Protein AF-A0A218QVB3-F1 (afdb_monomer)

Secondary structure (DSSP, 8-state):
-HHHHHT-TTS-SSSPPEEEEEEE-SS-EEEEEE---SS--HHHHHHHHHHHHHHHHHHHHHTT--PPPP--------TT-S-TT-S-TTS--S--SS-SSSSPPPSS-PPPP--HHHHHHHHHHHTS--------PPPPPPP--

Mean predicted aligned error: 17.27 Å

Foldseek 3Di:
DLVLLVVQPQFDPVVHKDKDQDDDDPWDGDIDTDTDGPPPDPVSVVVSVVSSVVSVQVVCVVVVHDDDDDDDDDDDDDPQDQCAPPPVPPDDDDAPQGDNDDDHDDPDDDDHDDDPVVVVVVVVVVPDDDPPPDDDDDDDDDDDD

Solvent-accessible surface area (backbone atoms only — not comparable to full-atom values): 10002 Å² total; per-residue (Å²): 102,68,69,49,52,73,73,40,84,70,47,37,74,78,66,62,58,48,74,43,84,74,46,80,53,98,53,48,76,45,67,49,76,48,76,40,60,80,71,83,43,72,70,50,51,54,52,47,49,53,52,50,52,52,44,40,51,51,54,34,48,76,70,73,48,75,86,73,62,92,66,79,89,84,84,86,76,77,74,75,57,96,56,68,92,60,83,77,73,89,77,76,96,81,91,70,90,74,58,81,76,97,65,85,74,66,102,64,87,69,79,79,73,76,60,73,68,61,54,52,50,52,55,54,59,72,67,54,79,82,86,78,80,79,83,80,83,80,81,87,81,79,89,84,136

pLDDT: mean 73.04, std 20.69, range [34.44, 96.19]

Sequence (145 aa):
MLEALHNVPEILKDPAPDVLLMELAESTVNIRVRWWINPPRRADDLASRDKVLSTIKKTLVENGIDLPFPTQQILFHDQTEETDGDVWRQAAPRLRSRQREGWPSGKGKVPKPRNIGDSLRLLAQERSPRDDNGKVDSPKAKDEN

Radius of gyration: 38.39 Å; Cα contacts (8 Å, |Δi|>4): 98; chains: 1; bounding box: 69×37×130 Å

Structure (mmCIF, N/CA/C/O backbone):
data_AF-A0A218QVB3-F1
#
_entry.id   AF-A0A218QVB3-F1
#
loop_
_atom_site.group_PDB
_atom_site.id
_atom_site.type_symbol
_atom_site.label_atom_id
_atom_site.label_alt_id
_atom_site.label_comp_id
_atom_site.label_asym_id
_atom_site.label_entity_id
_atom_site.label_seq_id
_atom_site.pdbx_PDB_ins_code
_atom_site.Cartn_x
_atom_site.Cartn_y
_atom_site.Cartn_z
_atom_site.occupancy
_atom_site.B_iso_or_equiv
_atom_site.auth_seq_id
_atom_site.auth_comp_id
_atom_site.auth_asym_id
_atom_site.auth_atom_id
_atom_site.pdbx_PDB_model_num
ATOM 1 N N . MET A 1 1 ? 1.864 -2.987 9.359 1.00 84.88 1 MET A N 1
ATOM 2 C CA . MET A 1 1 ? 0.465 -2.770 8.906 1.00 84.88 1 MET A CA 1
ATOM 3 C C . MET A 1 1 ? -0.556 -3.155 9.966 1.00 84.88 1 MET A C 1
ATOM 5 O O . MET A 1 1 ? -1.307 -2.280 10.361 1.00 84.88 1 MET A O 1
ATOM 9 N N . LEU A 1 2 ? -0.574 -4.395 10.472 1.00 91.12 2 LEU A N 1
ATOM 10 C CA . LEU A 1 2 ? -1.493 -4.777 11.559 1.00 91.12 2 LEU A CA 1
ATOM 11 C C . LEU A 1 2 ? -1.305 -3.908 12.818 1.00 91.12 2 LEU A C 1
ATOM 13 O O . LEU A 1 2 ? -2.266 -3.370 13.351 1.00 91.12 2 LEU A O 1
ATOM 17 N N . GLU A 1 3 ? -0.056 -3.671 13.223 1.00 89.75 3 GLU A N 1
ATOM 18 C CA . GLU A 1 3 ? 0.271 -2.766 14.337 1.00 89.75 3 GLU A CA 1
ATOM 19 C C . GLU A 1 3 ? -0.245 -1.336 14.122 1.00 89.75 3 GLU A C 1
ATOM 21 O O . GLU A 1 3 ? -0.696 -0.689 15.061 1.00 89.75 3 GLU A O 1
ATOM 26 N N . ALA A 1 4 ? -0.245 -0.858 12.873 1.00 89.31 4 ALA A N 1
ATOM 27 C CA . ALA A 1 4 ? -0.756 0.467 12.538 1.00 89.31 4 ALA A CA 1
ATOM 28 C C . ALA A 1 4 ? -2.270 0.570 12.790 1.00 89.31 4 ALA A C 1
ATOM 30 O O . ALA A 1 4 ? -2.742 1.624 13.205 1.00 89.31 4 ALA A O 1
ATOM 31 N N . LEU A 1 5 ? -3.021 -0.523 12.607 1.00 89.94 5 LEU A N 1
ATOM 32 C CA . LEU A 1 5 ? -4.456 -0.578 12.906 1.00 89.94 5 LEU A CA 1
ATOM 33 C C . LEU A 1 5 ? -4.721 -0.516 14.412 1.00 89.94 5 LEU A C 1
ATOM 35 O O . LEU A 1 5 ? -5.659 0.150 14.833 1.00 89.94 5 LEU A O 1
ATOM 39 N N . HIS A 1 6 ? -3.879 -1.144 15.237 1.00 88.38 6 HIS A N 1
ATOM 40 C CA . HIS A 1 6 ? -4.026 -1.081 16.696 1.00 88.38 6 HIS A CA 1
ATOM 41 C C . HIS A 1 6 ? -3.849 0.336 17.265 1.00 88.38 6 HIS A C 1
ATOM 43 O O . HIS A 1 6 ? -4.339 0.616 18.359 1.00 88.38 6 HIS A O 1
ATOM 49 N N . ASN A 1 7 ? -3.196 1.231 16.519 1.00 86.81 7 ASN A N 1
ATOM 50 C CA . ASN A 1 7 ? -3.020 2.633 16.894 1.00 86.81 7 ASN A CA 1
ATOM 51 C C . ASN A 1 7 ? -4.218 3.524 16.514 1.00 86.81 7 ASN A C 1
ATOM 53 O O . ASN A 1 7 ? -4.235 4.702 16.874 1.00 86.81 7 ASN A O 1
ATOM 57 N N . VAL A 1 8 ? -5.216 2.995 15.796 1.00 88.12 8 VAL A N 1
ATOM 58 C CA . VAL A 1 8 ? -6.416 3.740 15.393 1.00 88.12 8 VAL A CA 1
ATOM 59 C C . VAL A 1 8 ? -7.541 3.467 16.404 1.00 88.12 8 VAL A C 1
ATOM 61 O O . VAL A 1 8 ? -8.068 2.356 16.437 1.00 88.12 8 VAL A O 1
ATOM 64 N N . PRO A 1 9 ? -7.938 4.452 17.234 1.00 85.62 9 PRO A N 1
ATOM 65 C CA . PRO A 1 9 ? -8.893 4.235 18.324 1.00 85.62 9 PRO A CA 1
ATOM 66 C C . PRO A 1 9 ? -10.314 3.893 17.856 1.00 85.62 9 PRO A C 1
ATOM 68 O O . PRO A 1 9 ? -11.083 3.314 18.616 1.00 85.62 9 PRO A O 1
ATOM 71 N N . GLU A 1 10 ? -10.672 4.238 16.621 1.00 86.50 10 GLU A N 1
ATOM 72 C CA . GLU A 1 10 ? -11.978 3.947 16.027 1.00 86.50 10 GLU A CA 1
ATOM 73 C C . GLU A 1 10 ? -12.169 2.461 15.668 1.00 86.50 10 GLU A C 1
ATOM 75 O O . GLU A 1 10 ? -13.293 2.036 15.394 1.00 86.50 10 GLU A O 1
ATOM 80 N N . ILE A 1 11 ? -11.089 1.670 15.656 1.00 90.75 11 ILE A N 1
ATOM 81 C CA . ILE A 1 11 ? -11.127 0.251 15.298 1.00 90.75 11 ILE A CA 1
ATOM 82 C C . ILE A 1 11 ? -11.434 -0.602 16.526 1.00 90.75 11 ILE A C 1
ATOM 84 O O . ILE A 1 11 ? -10.797 -0.491 17.575 1.00 90.75 11 ILE A O 1
ATOM 88 N N . LEU A 1 12 ? -12.390 -1.513 16.371 1.00 90.88 12 LEU A N 1
ATOM 89 C CA . LEU A 1 12 ? -12.706 -2.501 17.393 1.00 90.88 12 LEU A CA 1
ATOM 90 C C . LEU A 1 12 ? -11.577 -3.525 17.539 1.00 90.88 12 LEU A C 1
ATOM 92 O O . LEU A 1 12 ? -11.013 -4.010 16.561 1.00 90.88 12 LEU A O 1
ATOM 96 N N . LYS A 1 13 ? -11.284 -3.882 18.792 1.00 89.00 13 LYS A N 1
ATOM 97 C CA . LYS A 1 13 ? -10.363 -4.979 19.133 1.00 89.00 13 LYS A CA 1
ATOM 98 C C . LYS A 1 13 ? -11.043 -6.343 19.073 1.00 89.00 13 LYS A C 1
ATOM 100 O O . LYS A 1 13 ? -10.374 -7.344 18.847 1.00 89.00 13 LYS A O 1
ATOM 105 N N . ASP A 1 14 ? -12.352 -6.360 19.293 1.00 90.19 14 ASP A N 1
ATOM 106 C CA . ASP A 1 14 ? -13.201 -7.537 19.190 1.00 90.19 14 ASP A CA 1
ATOM 107 C C . ASP A 1 14 ? -14.502 -7.139 18.470 1.00 90.19 14 ASP A C 1
ATOM 109 O O . ASP A 1 14 ? -15.234 -6.284 18.983 1.00 90.19 14 ASP A O 1
ATOM 113 N N . PRO A 1 15 ? -14.779 -7.672 17.267 1.00 91.44 15 PRO A N 1
ATOM 114 C CA . PRO A 1 15 ? -13.932 -8.576 16.477 1.00 91.44 15 PRO A CA 1
ATOM 115 C C . PRO A 1 15 ? -12.608 -7.933 16.023 1.00 91.44 15 PRO A C 1
ATOM 117 O O . PRO A 1 15 ? -12.563 -6.753 15.675 1.00 91.44 15 PRO A O 1
ATOM 120 N N . ALA A 1 16 ? -11.528 -8.721 16.019 1.00 92.12 16 ALA A N 1
ATOM 121 C CA . ALA A 1 16 ? -10.177 -8.234 15.732 1.00 92.12 16 ALA A CA 1
ATOM 122 C C . ALA A 1 16 ? -9.973 -7.844 14.251 1.00 92.12 16 ALA A C 1
ATOM 124 O O . ALA A 1 16 ? -10.556 -8.473 13.355 1.00 92.12 16 ALA A O 1
ATOM 125 N N . PRO A 1 17 ? -9.134 -6.825 13.969 1.00 94.81 17 PRO A N 1
ATOM 126 C CA . PRO A 1 17 ? -8.719 -6.497 12.612 1.00 94.81 17 PRO A CA 1
ATOM 127 C C . PRO A 1 17 ? -7.749 -7.547 12.056 1.00 94.81 17 PRO A C 1
ATOM 129 O O . PRO A 1 17 ? -7.064 -8.247 12.798 1.00 94.81 17 PRO A O 1
ATOM 132 N N . ASP A 1 18 ? -7.678 -7.630 10.731 1.00 94.56 18 ASP A N 1
ATOM 133 C CA . ASP A 1 18 ? -6.931 -8.660 10.015 1.00 94.56 18 ASP A CA 1
ATOM 134 C C . ASP A 1 18 ? -6.251 -8.082 8.764 1.00 94.56 18 ASP A C 1
ATOM 136 O O . ASP A 1 18 ? -6.770 -7.165 8.116 1.00 94.56 18 ASP A O 1
ATOM 140 N N . VAL A 1 19 ? -5.077 -8.615 8.429 1.00 95.50 19 VAL A N 1
ATOM 141 C CA . VAL A 1 19 ? -4.266 -8.203 7.279 1.00 95.50 19 VAL A CA 1
ATOM 142 C C . VAL A 1 19 ? -3.780 -9.450 6.557 1.00 95.50 19 VAL A C 1
ATOM 144 O O . VAL A 1 19 ? -2.983 -10.217 7.090 1.00 95.50 19 VAL A O 1
ATOM 147 N N . LEU A 1 20 ? -4.232 -9.625 5.318 1.00 94.88 20 LEU A N 1
ATOM 148 C CA . LEU A 1 20 ? -3.987 -10.822 4.522 1.00 94.88 2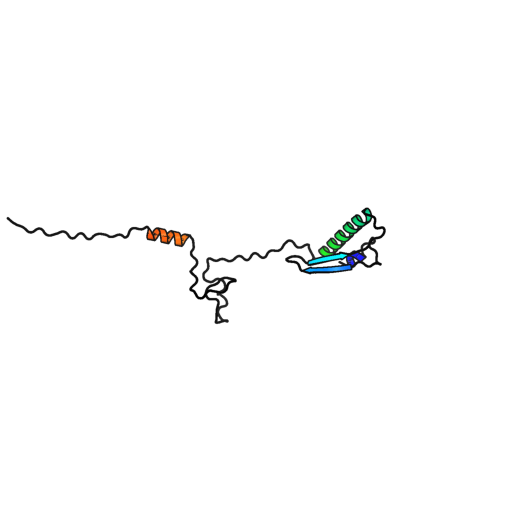0 LEU A CA 1
ATOM 149 C C . LEU A 1 20 ? -3.270 -10.459 3.224 1.00 94.88 20 LEU A C 1
ATOM 151 O O . LEU A 1 20 ? -3.728 -9.598 2.470 1.00 94.88 20 LEU A O 1
ATOM 155 N N . LEU A 1 21 ? -2.166 -11.149 2.937 1.00 95.56 21 LEU A N 1
ATOM 156 C CA . LEU A 1 21 ? -1.583 -11.162 1.599 1.00 95.56 21 LEU A CA 1
ATOM 157 C C . LEU A 1 21 ? -2.533 -11.933 0.678 1.00 95.56 21 LEU A C 1
ATOM 159 O O . LEU A 1 21 ? -2.779 -13.116 0.897 1.00 95.56 21 LEU A O 1
ATOM 163 N N . MET A 1 22 ? -3.074 -11.258 -0.329 1.00 96.19 22 MET A N 1
ATOM 164 C CA . MET A 1 22 ? -4.027 -11.856 -1.259 1.00 96.19 22 MET A CA 1
ATOM 165 C C . MET A 1 22 ? -3.323 -12.466 -2.466 1.00 96.19 22 MET A C 1
ATOM 167 O O . MET A 1 22 ? -3.666 -13.569 -2.879 1.00 96.19 22 MET A O 1
ATOM 171 N N . GLU A 1 23 ? -2.370 -11.738 -3.049 1.00 95.06 23 GLU A N 1
ATOM 172 C CA . GLU A 1 23 ? -1.777 -12.093 -4.337 1.00 95.06 23 GLU A CA 1
ATOM 173 C C . GLU A 1 23 ? -0.437 -11.376 -4.549 1.00 95.06 23 GLU A C 1
ATOM 175 O O . GLU A 1 23 ? -0.235 -10.253 -4.080 1.00 95.06 23 GLU A O 1
ATOM 180 N N . LEU A 1 24 ? 0.460 -12.022 -5.294 1.00 93.94 24 LEU A N 1
ATOM 181 C CA . LEU A 1 24 ? 1.636 -11.403 -5.902 1.00 93.94 24 LEU A CA 1
ATOM 182 C C . LEU A 1 24 ? 1.326 -11.182 -7.389 1.00 93.94 24 LEU A C 1
ATOM 184 O O . LEU A 1 24 ? 1.389 -12.125 -8.175 1.00 93.94 24 LEU A O 1
ATOM 188 N N . ALA A 1 25 ? 0.911 -9.968 -7.740 1.00 91.44 25 ALA A N 1
ATOM 189 C CA . ALA A 1 25 ? 0.509 -9.607 -9.096 1.00 91.44 25 ALA A CA 1
ATOM 190 C C . ALA A 1 25 ? 1.728 -9.242 -9.963 1.00 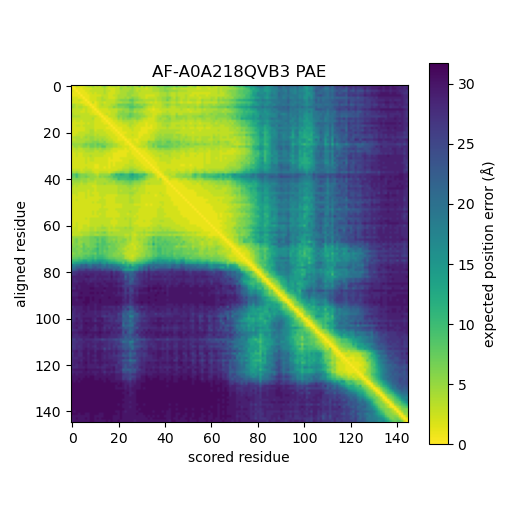91.44 25 ALA A C 1
ATOM 192 O O . ALA A 1 25 ? 2.867 -9.257 -9.499 1.00 91.44 25 ALA A O 1
ATOM 193 N N . GLU A 1 26 ? 1.486 -8.876 -11.224 1.00 87.75 26 GLU A N 1
ATOM 194 C CA . GLU A 1 26 ? 2.531 -8.609 -12.228 1.00 87.75 26 GLU A CA 1
ATOM 195 C C . GLU A 1 26 ? 3.587 -7.590 -11.772 1.00 87.75 26 GLU A C 1
ATOM 197 O O . GLU A 1 26 ? 4.773 -7.758 -12.046 1.00 87.75 26 GLU A O 1
ATOM 202 N N . SER A 1 27 ? 3.169 -6.543 -11.055 1.00 88.50 27 SER A N 1
ATOM 203 C CA . SER A 1 27 ? 4.073 -5.513 -10.534 1.00 88.50 27 SER A CA 1
ATOM 204 C C . SER A 1 27 ? 3.700 -5.013 -9.134 1.00 88.50 27 SER A C 1
ATOM 206 O O . SER A 1 27 ? 4.166 -3.950 -8.724 1.00 88.50 27 SER A O 1
ATOM 208 N N . THR A 1 28 ? 2.826 -5.720 -8.406 1.00 92.69 28 THR A N 1
ATOM 209 C CA . THR A 1 28 ? 2.325 -5.292 -7.087 1.00 92.69 28 THR A CA 1
ATOM 210 C C . THR A 1 28 ? 2.138 -6.465 -6.128 1.00 92.69 28 THR A C 1
ATOM 212 O O . THR A 1 28 ? 1.901 -7.602 -6.525 1.00 92.69 28 THR A O 1
ATOM 215 N N . VAL A 1 29 ? 2.199 -6.173 -4.829 1.00 92.19 29 VAL A N 1
ATOM 216 C CA . VAL A 1 29 ? 1.819 -7.100 -3.758 1.00 92.19 29 VAL A CA 1
ATOM 217 C C . VAL A 1 29 ? 0.438 -6.681 -3.260 1.00 92.19 29 VAL A C 1
ATOM 219 O O . VAL A 1 29 ? 0.291 -5.628 -2.638 1.00 92.19 29 VAL A O 1
ATOM 222 N N . ASN A 1 30 ? -0.588 -7.479 -3.545 1.00 94.00 30 ASN A N 1
ATOM 223 C CA . ASN A 1 30 ? -1.964 -7.149 -3.191 1.00 94.00 30 ASN A CA 1
ATOM 224 C C . ASN A 1 30 ? -2.251 -7.611 -1.760 1.00 94.00 30 ASN A C 1
ATOM 226 O O . ASN A 1 30 ? -2.258 -8.807 -1.463 1.00 94.00 30 ASN A O 1
ATOM 230 N N . ILE A 1 31 ? -2.514 -6.658 -0.867 1.00 94.44 31 ILE A N 1
ATOM 231 C CA . ILE A 1 31 ? -2.773 -6.907 0.555 1.00 94.44 31 ILE A CA 1
ATOM 232 C C . ILE A 1 31 ? -4.178 -6.416 0.891 1.00 94.44 31 ILE A C 1
ATOM 234 O O . ILE A 1 31 ? -4.547 -5.283 0.583 1.00 94.44 31 ILE A O 1
ATOM 238 N N . ARG A 1 32 ? -4.973 -7.269 1.539 1.00 95.25 32 ARG A N 1
ATOM 239 C CA . ARG A 1 32 ? -6.301 -6.927 2.042 1.00 95.25 32 ARG A CA 1
ATOM 240 C C . ARG A 1 32 ? -6.219 -6.612 3.522 1.00 95.25 32 ARG A C 1
ATOM 242 O O . ARG A 1 32 ? -5.740 -7.419 4.310 1.00 95.25 32 ARG A O 1
ATOM 249 N N . VAL A 1 33 ? -6.763 -5.461 3.889 1.00 95.19 33 VAL A N 1
ATOM 250 C CA . VAL A 1 33 ? -6.893 -5.026 5.277 1.00 95.19 33 VAL A CA 1
ATOM 251 C C . VAL A 1 33 ? -8.374 -4.992 5.632 1.00 95.19 33 VAL A C 1
ATOM 253 O O . VAL A 1 33 ? -9.169 -4.410 4.894 1.00 95.19 33 VAL A O 1
ATOM 256 N N . ARG A 1 34 ? -8.752 -5.641 6.734 1.00 94.94 34 ARG A N 1
ATOM 257 C CA . ARG A 1 34 ? -10.128 -5.711 7.237 1.00 94.94 34 ARG A CA 1
ATOM 258 C C . ARG A 1 34 ? -10.164 -5.253 8.689 1.00 94.94 34 ARG A C 1
ATOM 260 O O . ARG A 1 34 ? -9.344 -5.679 9.493 1.00 94.94 34 ARG A O 1
ATOM 267 N N . TRP A 1 35 ? -11.133 -4.415 9.025 1.00 94.81 35 TRP A N 1
ATOM 268 C CA . TRP A 1 35 ? -11.354 -3.915 10.378 1.00 94.81 35 TRP A CA 1
ATOM 269 C C . TRP A 1 35 ? -12.848 -3.717 10.630 1.00 94.81 35 TRP A C 1
ATOM 271 O O . TRP A 1 35 ? -13.662 -3.818 9.710 1.00 94.81 35 TRP A O 1
ATOM 281 N N . TRP A 1 36 ? -13.190 -3.442 11.884 1.00 94.25 36 TRP A N 1
ATOM 282 C CA . TRP A 1 36 ? -14.563 -3.294 12.351 1.00 94.25 36 TRP A CA 1
ATOM 283 C C . TRP A 1 36 ? -14.713 -1.991 13.136 1.00 94.25 36 TRP A C 1
ATOM 285 O O . TRP A 1 36 ? -13.775 -1.572 13.814 1.00 94.25 36 TRP A O 1
ATOM 295 N N . ILE A 1 37 ? -15.886 -1.362 13.048 1.00 93.38 37 ILE A N 1
ATOM 296 C CA . ILE A 1 37 ? -16.202 -0.076 13.691 1.00 93.38 37 ILE A CA 1
ATOM 297 C C . ILE A 1 37 ? -17.576 -0.130 14.369 1.00 93.38 37 ILE A C 1
ATOM 299 O O . ILE A 1 37 ? -18.462 -0.869 13.933 1.00 93.38 37 ILE A O 1
ATOM 303 N N . ASN A 1 38 ? -17.774 0.680 15.411 1.00 89.75 38 ASN A N 1
ATOM 304 C CA . ASN A 1 38 ? -19.065 0.867 16.077 1.00 89.75 38 ASN A CA 1
ATOM 305 C C . ASN A 1 38 ? -19.182 2.319 16.581 1.00 89.75 38 ASN A C 1
ATOM 307 O O . ASN A 1 38 ? -18.321 2.738 17.355 1.00 89.75 38 ASN A O 1
ATOM 311 N N . PRO A 1 39 ? -20.217 3.092 16.205 1.00 87.56 39 PRO A N 1
ATOM 312 C CA . PRO A 1 39 ? -21.379 2.714 15.398 1.00 87.56 39 PRO A CA 1
ATOM 313 C C . PRO A 1 39 ? -21.082 2.646 13.886 1.00 87.56 39 PRO A C 1
ATOM 315 O O . PRO A 1 39 ? -20.314 3.457 13.375 1.00 87.56 39 PRO A O 1
ATOM 318 N N . PRO A 1 40 ? -21.717 1.730 13.129 1.00 86.31 40 PRO A N 1
ATOM 319 C CA . PRO A 1 40 ? -21.494 1.577 11.689 1.00 86.31 40 PRO A CA 1
ATOM 320 C C . PRO A 1 40 ? -22.289 2.614 10.874 1.00 86.31 40 PRO A C 1
ATOM 322 O O . PRO A 1 40 ? -23.063 2.275 9.976 1.00 86.31 40 PRO A O 1
ATOM 325 N N . ARG A 1 41 ? -22.156 3.906 11.203 1.00 92.19 41 ARG A N 1
ATOM 326 C CA . ARG A 1 41 ? -22.768 4.981 10.405 1.00 92.19 41 ARG A CA 1
ATOM 327 C C . ARG A 1 41 ? -21.858 5.280 9.215 1.00 92.19 41 ARG A C 1
ATOM 329 O O . ARG A 1 41 ? -20.639 5.257 9.343 1.00 92.19 41 ARG A O 1
ATOM 336 N N . ARG A 1 42 ? -22.435 5.651 8.064 1.00 89.69 42 ARG A N 1
ATOM 337 C CA . ARG A 1 42 ? -21.654 5.973 6.848 1.00 89.69 42 ARG A CA 1
ATOM 338 C C . ARG A 1 42 ? -20.578 7.041 7.068 1.00 89.69 42 ARG A C 1
ATOM 340 O O . ARG A 1 42 ? -19.525 6.969 6.448 1.00 89.69 42 ARG A O 1
ATOM 347 N N . ALA A 1 43 ? -20.851 8.030 7.920 1.00 91.56 43 ALA A N 1
ATOM 348 C CA . ALA A 1 43 ? -19.884 9.077 8.237 1.00 91.56 43 ALA A CA 1
ATOM 349 C C . ALA A 1 43 ? -18.668 8.525 9.002 1.00 91.56 43 ALA A C 1
ATOM 351 O O . ALA A 1 43 ? -17.538 8.869 8.666 1.00 91.56 43 ALA A O 1
ATOM 352 N N . ASP A 1 44 ? -18.894 7.636 9.974 1.00 90.50 44 ASP A N 1
ATOM 353 C CA . ASP A 1 44 ? -17.816 7.018 10.754 1.00 90.50 44 ASP A CA 1
ATOM 354 C C . ASP A 1 44 ? -17.025 6.013 9.913 1.00 90.50 44 ASP A C 1
ATOM 356 O O . ASP A 1 44 ? -15.807 5.944 10.036 1.00 90.50 44 ASP A O 1
ATOM 360 N N . ASP A 1 45 ? -17.688 5.282 9.011 1.00 91.50 45 ASP A N 1
ATOM 361 C CA . ASP A 1 45 ? -17.016 4.393 8.056 1.00 91.50 45 ASP A CA 1
ATOM 362 C C . ASP A 1 45 ? -16.025 5.164 7.183 1.00 91.50 45 ASP A C 1
ATOM 364 O O . ASP A 1 45 ? -14.838 4.830 7.141 1.00 91.50 45 ASP A O 1
ATOM 368 N N . LEU A 1 46 ? -16.476 6.265 6.574 1.00 93.31 46 LEU A N 1
ATOM 369 C CA . LEU A 1 46 ? -15.622 7.104 5.740 1.00 93.31 46 LEU A CA 1
ATOM 370 C C . LEU A 1 46 ? -14.450 7.706 6.530 1.00 93.31 46 LEU A C 1
ATOM 372 O O . LEU A 1 46 ? -13.315 7.667 6.053 1.00 93.31 46 LEU A O 1
ATOM 376 N N . ALA A 1 47 ? -14.715 8.216 7.737 1.00 92.31 47 ALA A N 1
ATOM 377 C CA . ALA A 1 47 ? -13.686 8.773 8.612 1.00 92.31 47 ALA A CA 1
ATOM 378 C C . ALA A 1 47 ? -12.669 7.709 9.058 1.00 92.31 47 ALA A C 1
ATOM 380 O O . ALA A 1 47 ? -11.461 7.949 9.030 1.00 92.31 47 ALA A O 1
ATOM 381 N N . SER A 1 48 ? -13.139 6.508 9.412 1.00 92.94 48 SER A N 1
ATOM 382 C CA . SER A 1 48 ? -12.269 5.392 9.789 1.00 92.94 48 SER A CA 1
ATOM 383 C C . SER A 1 48 ? -11.372 4.979 8.625 1.00 92.94 48 SER A C 1
ATOM 385 O O . SER A 1 48 ? -10.178 4.760 8.816 1.00 92.94 48 SER A O 1
ATOM 387 N N . ARG A 1 49 ? -11.912 4.950 7.399 1.00 93.50 49 ARG A N 1
ATOM 388 C CA . ARG A 1 49 ? -11.167 4.559 6.203 1.00 93.50 49 ARG A CA 1
ATOM 389 C C . ARG A 1 49 ? -10.059 5.547 5.872 1.00 93.50 49 ARG A C 1
ATOM 391 O O . ARG A 1 49 ? -8.946 5.114 5.585 1.00 93.50 49 ARG A O 1
ATOM 398 N N . ASP A 1 50 ? -10.338 6.846 5.942 1.00 94.69 50 ASP A N 1
ATOM 399 C CA . ASP A 1 50 ? -9.320 7.885 5.749 1.00 94.69 50 ASP A CA 1
ATOM 400 C C . ASP A 1 50 ? -8.177 7.749 6.765 1.00 94.69 50 ASP A C 1
ATOM 402 O O . ASP A 1 50 ? -6.999 7.692 6.399 1.00 94.69 50 ASP A O 1
ATOM 406 N N . LYS A 1 51 ? -8.523 7.585 8.046 1.00 93.56 51 LYS 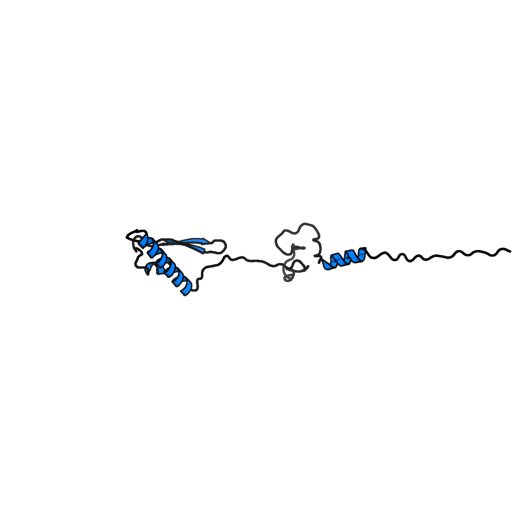A N 1
ATOM 407 C CA . LYS A 1 51 ? -7.544 7.459 9.127 1.00 93.56 51 LYS A CA 1
ATOM 408 C C . LYS A 1 51 ? -6.713 6.183 9.020 1.00 93.56 51 LYS A C 1
ATOM 410 O O . LYS A 1 51 ? -5.493 6.231 9.186 1.00 93.56 51 LYS A O 1
ATOM 415 N N . VAL A 1 52 ? -7.343 5.056 8.691 1.00 94.31 52 VAL A N 1
ATOM 416 C CA . VAL A 1 52 ? -6.666 3.772 8.463 1.00 94.31 52 VAL A CA 1
ATOM 417 C C . VAL A 1 52 ? -5.697 3.863 7.292 1.00 94.31 52 VAL A C 1
ATOM 419 O O . VAL A 1 52 ? -4.522 3.534 7.452 1.00 94.31 52 VAL A O 1
ATOM 422 N N . LEU A 1 53 ? -6.152 4.344 6.133 1.00 93.88 53 LEU A N 1
ATOM 423 C CA . LEU A 1 53 ? -5.313 4.436 4.937 1.00 93.88 53 LEU A CA 1
ATOM 424 C C . LEU A 1 53 ? -4.146 5.406 5.138 1.00 93.88 53 LEU A C 1
ATOM 426 O O . LEU A 1 53 ? -3.015 5.080 4.779 1.00 93.88 53 LEU A O 1
ATOM 430 N N . SER A 1 54 ? -4.394 6.558 5.762 1.00 94.12 54 SER A N 1
ATOM 431 C CA . SER A 1 54 ? -3.356 7.543 6.076 1.00 94.12 54 SER A CA 1
ATOM 432 C C . SER A 1 54 ? -2.313 6.989 7.046 1.00 94.12 54 SER A C 1
ATOM 434 O O . SER A 1 54 ? -1.114 7.161 6.823 1.00 94.12 54 SER A O 1
ATOM 436 N N . THR A 1 55 ? -2.749 6.273 8.088 1.00 93.94 55 THR A N 1
ATOM 437 C CA . THR A 1 55 ? -1.842 5.657 9.068 1.00 93.94 55 THR A CA 1
ATOM 438 C C . THR A 1 55 ? -1.013 4.552 8.420 1.00 93.94 55 THR A C 1
ATOM 440 O O . THR A 1 55 ? 0.205 4.545 8.565 1.00 93.94 55 THR A O 1
ATOM 443 N N . ILE A 1 56 ? -1.636 3.666 7.633 1.00 93.69 56 ILE A N 1
ATOM 444 C CA . ILE A 1 56 ? -0.929 2.612 6.892 1.00 93.69 56 ILE A CA 1
ATOM 445 C C . ILE A 1 56 ? 0.100 3.217 5.942 1.00 93.69 56 ILE A C 1
ATOM 447 O O . ILE A 1 56 ? 1.255 2.800 5.969 1.00 93.69 56 ILE A O 1
ATOM 451 N N . LYS A 1 57 ? -0.290 4.211 5.135 1.00 92.81 57 LYS A N 1
ATOM 452 C CA . LYS A 1 57 ? 0.621 4.884 4.205 1.00 92.81 57 LYS A CA 1
ATOM 453 C C . LYS A 1 57 ? 1.815 5.475 4.946 1.00 92.81 57 LYS A C 1
ATOM 455 O O . LYS A 1 57 ? 2.949 5.234 4.548 1.00 92.81 57 LYS A O 1
ATOM 460 N N . LYS A 1 58 ? 1.569 6.213 6.030 1.00 93.12 58 LYS A N 1
ATOM 461 C CA . LYS A 1 58 ? 2.629 6.821 6.835 1.00 93.12 58 LYS A CA 1
ATOM 462 C C . LYS A 1 58 ? 3.585 5.765 7.392 1.00 93.12 58 LYS A C 1
ATOM 464 O O . LYS A 1 58 ? 4.785 5.883 7.185 1.00 93.12 58 LYS A O 1
ATOM 469 N N . THR A 1 59 ? 3.060 4.704 8.007 1.00 93.38 59 THR A N 1
ATOM 470 C CA . THR A 1 59 ? 3.886 3.617 8.549 1.00 93.38 59 THR A CA 1
ATOM 471 C C . THR A 1 59 ? 4.684 2.902 7.458 1.00 93.38 59 THR A C 1
ATOM 473 O O . THR A 1 59 ? 5.844 2.574 7.681 1.00 93.38 59 THR A O 1
ATOM 476 N N . LEU A 1 60 ? 4.105 2.653 6.281 1.00 92.94 60 LEU A N 1
ATOM 477 C CA . LEU A 1 60 ? 4.829 2.019 5.174 1.00 92.94 60 LEU A CA 1
ATOM 478 C C . LEU A 1 60 ? 5.983 2.901 4.683 1.00 92.94 60 LEU A C 1
ATOM 480 O O . LEU A 1 60 ? 7.110 2.418 4.602 1.00 92.94 60 LEU A O 1
ATOM 484 N N . VAL A 1 6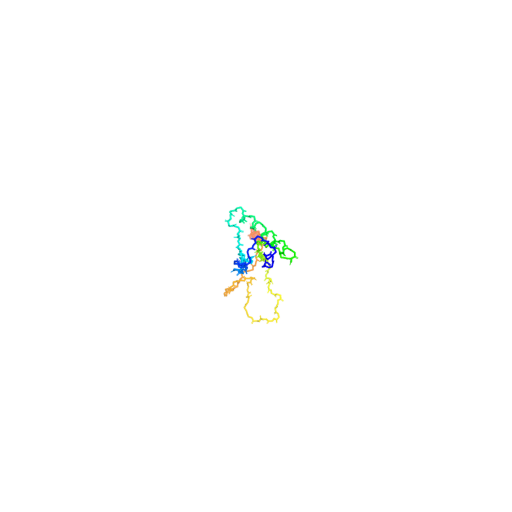1 ? 5.730 4.196 4.473 1.00 94.00 61 VAL A N 1
ATOM 485 C CA . VAL A 1 61 ? 6.751 5.162 4.039 1.00 94.00 61 VAL A CA 1
ATOM 486 C C . VAL A 1 61 ? 7.866 5.310 5.079 1.00 94.00 61 VAL A C 1
ATOM 488 O O . VAL A 1 61 ? 9.038 5.310 4.717 1.00 94.00 61 VAL A O 1
ATOM 491 N N . GLU A 1 62 ? 7.531 5.370 6.371 1.00 93.44 62 GLU A N 1
ATOM 492 C CA . GLU A 1 62 ? 8.514 5.408 7.469 1.00 93.44 62 GLU A CA 1
ATOM 493 C C . GLU A 1 62 ? 9.413 4.161 7.505 1.00 93.44 62 GLU A C 1
ATOM 495 O O . GLU A 1 62 ? 10.566 4.247 7.917 1.00 93.44 62 GLU A O 1
ATOM 500 N N . ASN A 1 63 ? 8.911 3.015 7.034 1.00 93.31 63 ASN A N 1
ATOM 501 C CA . ASN A 1 63 ? 9.671 1.769 6.906 1.00 93.31 63 ASN A CA 1
ATOM 502 C C . ASN A 1 63 ? 10.325 1.599 5.517 1.00 93.31 63 ASN A C 1
ATOM 504 O O . ASN A 1 63 ? 10.824 0.519 5.206 1.00 93.31 63 ASN A O 1
ATOM 508 N N . GLY A 1 64 ? 10.327 2.637 4.673 1.00 92.88 64 GLY A N 1
ATOM 509 C CA . GLY A 1 64 ? 10.953 2.615 3.346 1.00 92.88 64 GLY A CA 1
ATOM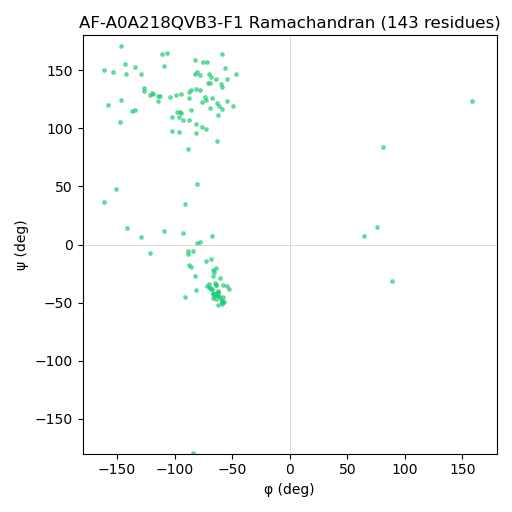 510 C C . GLY A 1 64 ? 10.170 1.848 2.274 1.00 92.88 64 GLY A C 1
ATOM 511 O O . GLY A 1 64 ? 10.729 1.523 1.230 1.00 92.88 64 GLY A O 1
ATOM 512 N N . ILE A 1 65 ? 8.891 1.548 2.515 1.00 92.12 65 ILE A N 1
ATOM 513 C CA . ILE A 1 65 ? 8.001 0.898 1.550 1.00 92.12 65 ILE A CA 1
ATOM 514 C C . ILE A 1 65 ? 7.157 1.979 0.871 1.00 92.12 65 ILE A C 1
ATOM 516 O O . ILE A 1 65 ? 6.315 2.609 1.513 1.00 92.12 65 ILE A O 1
ATOM 520 N N . ASP A 1 66 ? 7.364 2.167 -0.430 1.00 88.56 66 ASP A N 1
ATOM 521 C CA . ASP A 1 66 ? 6.584 3.093 -1.257 1.00 88.56 66 ASP A CA 1
ATOM 522 C C . ASP A 1 66 ? 5.613 2.346 -2.186 1.00 88.56 66 ASP A C 1
ATOM 524 O O . ASP A 1 66 ? 5.706 1.129 -2.377 1.00 88.56 66 ASP A O 1
ATOM 528 N N . LEU A 1 67 ? 4.649 3.073 -2.750 1.00 86.00 67 LEU A N 1
ATOM 529 C CA . LEU A 1 67 ? 3.683 2.524 -3.693 1.00 86.00 67 LEU A CA 1
ATOM 530 C C . LEU A 1 67 ? 4.354 2.242 -5.046 1.00 86.00 67 LEU A C 1
ATOM 532 O O . LEU A 1 67 ? 4.906 3.158 -5.658 1.00 86.00 67 LEU A O 1
ATOM 536 N N . PRO A 1 68 ? 4.281 0.999 -5.553 1.00 86.19 68 PRO A N 1
ATOM 537 C CA . PRO A 1 68 ? 4.873 0.663 -6.838 1.00 86.19 68 PRO A CA 1
ATOM 538 C C . PRO A 1 68 ? 4.088 1.305 -7.987 1.00 86.19 68 PRO A C 1
ATOM 540 O O . PRO A 1 68 ? 2.856 1.276 -8.020 1.00 86.19 68 PRO A O 1
ATOM 543 N N . PHE A 1 69 ? 4.815 1.824 -8.973 1.00 87.44 69 PHE A N 1
ATOM 544 C CA . PHE A 1 69 ? 4.262 2.101 -10.296 1.00 87.44 69 PHE A CA 1
ATOM 545 C C . PHE A 1 69 ? 4.252 0.818 -11.140 1.00 87.44 69 PHE A C 1
ATOM 547 O O . PHE A 1 69 ? 5.036 -0.101 -10.869 1.00 87.44 69 PHE A O 1
ATOM 554 N N . PRO A 1 70 ? 3.408 0.745 -12.186 1.00 87.88 70 PRO A N 1
ATOM 555 C CA . PRO A 1 70 ? 3.495 -0.323 -13.172 1.00 87.88 70 PRO A CA 1
ATOM 556 C C . PRO A 1 70 ? 4.935 -0.468 -13.666 1.00 87.88 70 PRO A C 1
ATOM 558 O O . PRO A 1 70 ? 5.523 0.483 -14.182 1.00 87.88 70 PRO A O 1
ATOM 561 N N . THR A 1 71 ? 5.516 -1.646 -13.456 1.00 87.12 71 THR A N 1
ATOM 562 C CA . THR A 1 71 ? 6.916 -1.913 -13.795 1.00 87.12 71 THR A CA 1
ATOM 563 C C . THR A 1 71 ? 6.969 -2.747 -15.062 1.00 87.12 71 THR A C 1
ATOM 565 O O . THR A 1 71 ? 6.332 -3.793 -15.149 1.00 87.12 71 THR A O 1
ATOM 568 N N . GLN A 1 72 ? 7.736 -2.286 -16.048 1.00 89.19 72 GLN A N 1
ATOM 569 C CA . GLN A 1 72 ? 7.960 -3.005 -17.296 1.00 89.19 72 GLN A CA 1
ATOM 570 C C . GLN A 1 72 ? 9.457 -3.151 -17.534 1.00 89.19 72 GLN A C 1
ATOM 572 O O . GLN A 1 72 ? 10.209 -2.181 -17.443 1.00 89.19 72 GLN A O 1
ATOM 577 N N . GLN A 1 73 ? 9.884 -4.365 -17.869 1.00 87.69 73 GLN A N 1
ATOM 578 C CA . GLN A 1 73 ? 11.240 -4.614 -18.332 1.00 87.69 73 GLN A CA 1
ATOM 579 C C . GLN A 1 73 ? 11.253 -4.540 -19.859 1.00 87.69 73 GLN A C 1
ATOM 581 O O . GLN A 1 73 ? 10.741 -5.429 -20.535 1.00 87.69 73 GLN A O 1
ATOM 586 N N . ILE A 1 74 ? 11.832 -3.469 -20.401 1.00 89.00 74 ILE A N 1
ATOM 587 C CA . ILE A 1 74 ? 12.056 -3.332 -21.842 1.00 89.00 74 ILE A CA 1
ATOM 588 C C . ILE A 1 74 ? 13.480 -3.787 -22.132 1.00 89.00 74 ILE A C 1
ATOM 590 O O . ILE A 1 74 ? 14.444 -3.161 -21.689 1.00 89.00 74 ILE A O 1
ATOM 594 N N . LEU A 1 75 ? 13.606 -4.887 -22.867 1.00 82.00 75 LEU A N 1
ATOM 595 C CA . LEU A 1 75 ? 14.893 -5.410 -23.295 1.00 82.00 75 LEU A CA 1
ATOM 596 C C . LEU A 1 75 ? 15.201 -4.886 -24.699 1.00 82.00 75 LEU A C 1
ATOM 598 O O . LEU A 1 75 ? 14.503 -5.199 -25.664 1.00 82.00 75 LEU A O 1
ATOM 602 N N . PHE A 1 76 ? 16.222 -4.039 -24.802 1.00 76.12 76 PHE A N 1
ATOM 603 C CA . PHE A 1 76 ? 16.710 -3.553 -26.086 1.00 76.12 76 PHE A CA 1
ATOM 604 C C . PHE A 1 76 ? 17.741 -4.532 -26.637 1.00 76.12 76 PHE A C 1
ATOM 606 O O . PHE A 1 76 ? 18.726 -4.840 -25.969 1.00 76.12 76 PHE A O 1
ATOM 613 N N . HIS A 1 77 ? 17.522 -4.980 -27.870 1.00 66.88 77 HIS A N 1
ATOM 614 C CA . HIS A 1 77 ? 18.484 -5.780 -28.617 1.00 66.88 77 HIS A CA 1
ATOM 615 C C . HIS A 1 77 ? 18.969 -4.993 -29.822 1.00 66.88 77 HIS A C 1
ATOM 617 O O . HIS A 1 77 ? 18.157 -4.547 -30.638 1.00 66.88 77 HIS A O 1
ATOM 623 N N . ASP A 1 78 ? 20.285 -4.881 -29.966 1.00 64.81 78 ASP A N 1
ATOM 624 C CA . ASP A 1 78 ? 20.874 -4.464 -31.227 1.00 64.81 78 ASP A CA 1
ATOM 625 C C . ASP A 1 78 ? 20.943 -5.676 -32.168 1.00 64.81 78 ASP A C 1
ATOM 627 O O . ASP A 1 78 ? 21.769 -6.575 -32.023 1.00 64.81 78 ASP A O 1
ATOM 631 N N . GLN A 1 79 ? 20.029 -5.724 -33.139 1.00 57.12 79 GLN A N 1
ATOM 632 C CA . GLN A 1 79 ? 19.981 -6.803 -34.129 1.00 57.12 79 GLN A CA 1
ATOM 633 C C . GLN A 1 79 ? 20.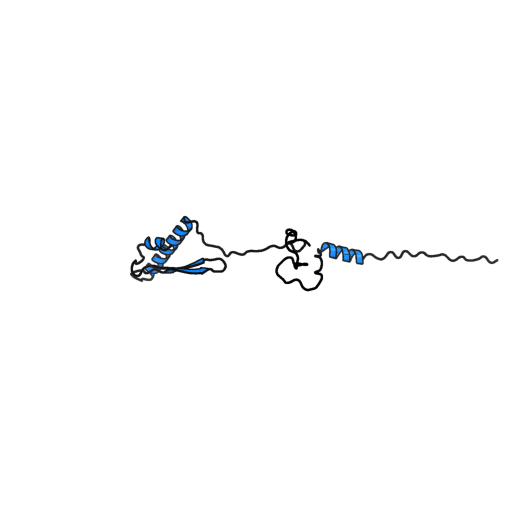992 -6.628 -35.274 1.00 57.12 79 GLN A C 1
ATOM 635 O O . GLN A 1 79 ? 21.002 -7.442 -36.201 1.00 57.12 79 GLN A O 1
ATOM 640 N N . THR A 1 80 ? 21.817 -5.576 -35.258 1.00 54.22 80 THR A N 1
ATOM 641 C CA . THR A 1 80 ? 22.778 -5.312 -36.337 1.00 54.22 80 THR A CA 1
ATOM 642 C C . THR A 1 80 ? 24.119 -6.017 -36.152 1.00 54.22 80 THR A C 1
ATOM 644 O O . THR A 1 80 ? 24.826 -6.223 -37.141 1.00 54.22 80 THR A O 1
ATOM 647 N N . GLU A 1 81 ? 24.448 -6.490 -34.948 1.00 55.72 81 GLU A N 1
ATOM 648 C CA . GLU A 1 81 ? 25.679 -7.246 -34.721 1.00 55.72 81 GLU A CA 1
ATOM 649 C C . GLU A 1 81 ? 25.507 -8.740 -35.026 1.00 55.72 81 GLU A C 1
ATOM 651 O O . GLU A 1 81 ? 24.588 -9.402 -34.553 1.00 55.72 81 GLU A O 1
ATOM 656 N N . GLU A 1 82 ? 26.439 -9.337 -35.774 1.00 53.56 82 GLU A N 1
ATOM 657 C CA . GLU A 1 82 ? 26.473 -10.790 -36.014 1.00 53.56 82 GLU A CA 1
ATOM 658 C C . GLU A 1 82 ? 26.806 -11.601 -34.746 1.00 53.56 82 GLU A C 1
ATOM 660 O O . GLU A 1 82 ? 26.574 -12.811 -34.739 1.00 53.56 82 GLU A O 1
ATOM 665 N N . THR A 1 83 ? 27.274 -10.966 -33.658 1.00 51.84 83 THR A N 1
ATOM 666 C CA . THR A 1 83 ? 27.977 -11.614 -32.516 1.00 51.84 83 THR A CA 1
ATOM 667 C C . THR A 1 83 ? 27.481 -11.312 -31.099 1.00 51.84 83 THR A C 1
ATOM 669 O O . THR A 1 83 ? 28.078 -11.795 -30.139 1.00 51.84 83 THR A O 1
ATOM 672 N N . ASP A 1 84 ? 26.381 -10.594 -30.924 1.00 47.91 84 ASP A N 1
ATOM 673 C CA . ASP A 1 84 ? 25.695 -10.521 -29.633 1.00 47.91 84 ASP A CA 1
ATOM 674 C C . ASP A 1 84 ? 25.520 -11.953 -28.975 1.00 47.91 84 ASP A C 1
ATOM 676 O O . ASP A 1 84 ? 25.511 -13.010 -29.627 1.00 47.91 84 ASP A O 1
ATOM 680 N N . GLY A 1 85 ? 25.560 -12.087 -27.657 1.00 51.09 85 GLY A N 1
ATOM 681 C CA . GLY A 1 85 ? 25.502 -13.403 -26.975 1.00 51.09 85 GLY A CA 1
ATOM 682 C C . GLY A 1 85 ? 26.655 -14.419 -27.191 1.00 51.09 85 GLY A C 1
ATOM 683 O O . GLY A 1 85 ? 26.545 -15.546 -26.702 1.00 51.09 85 GLY A O 1
ATOM 684 N N . ASP A 1 86 ? 27.758 -14.066 -27.863 1.00 48.47 86 ASP A N 1
ATOM 685 C CA . ASP A 1 86 ? 28.809 -15.018 -28.287 1.00 48.47 86 ASP A CA 1
ATOM 686 C C . ASP A 1 86 ? 30.142 -14.881 -27.500 1.00 48.47 86 ASP A C 1
ATOM 688 O O . ASP A 1 86 ? 31.179 -15.446 -27.872 1.00 48.47 86 ASP A O 1
ATOM 692 N N . VAL A 1 87 ? 30.124 -14.120 -26.397 1.00 46.69 87 VAL A N 1
ATOM 693 C CA . VAL A 1 87 ? 31.322 -13.759 -25.607 1.00 46.69 87 VAL A CA 1
ATOM 694 C C . VAL A 1 87 ? 31.691 -14.820 -24.548 1.00 46.69 87 VAL A C 1
ATOM 696 O O . VAL A 1 87 ? 32.847 -14.918 -24.151 1.00 46.69 87 VAL A O 1
ATOM 699 N N . TRP A 1 88 ? 30.771 -15.713 -24.154 1.00 45.03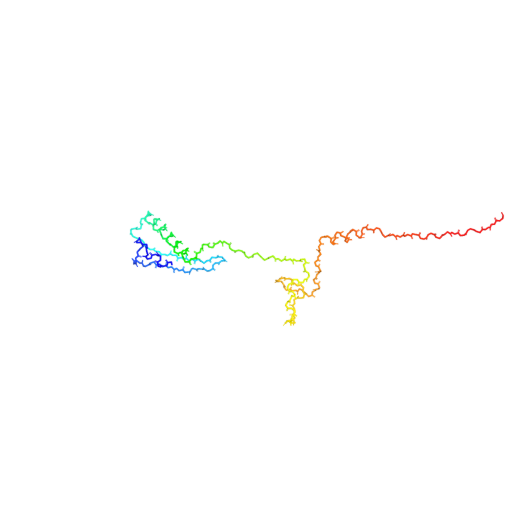 88 TRP A N 1
ATOM 700 C CA . TRP A 1 88 ? 31.012 -16.777 -23.148 1.00 45.03 88 TRP A CA 1
ATOM 701 C C . TRP A 1 88 ? 31.496 -18.118 -23.744 1.00 45.03 88 TRP A C 1
ATOM 703 O O . TRP A 1 88 ? 31.156 -19.210 -23.286 1.00 45.03 88 TRP A O 1
ATOM 713 N N . ARG A 1 89 ? 32.299 -18.055 -24.810 1.00 47.16 89 ARG A N 1
ATOM 714 C CA . ARG A 1 89 ? 32.531 -19.170 -25.747 1.00 47.16 89 ARG A CA 1
ATOM 715 C C . ARG A 1 89 ? 33.492 -20.280 -25.292 1.00 47.16 89 ARG A C 1
ATOM 717 O O . ARG A 1 89 ? 33.736 -21.199 -26.068 1.00 47.16 89 ARG A O 1
ATOM 724 N N . GLN A 1 90 ? 34.039 -20.243 -24.077 1.00 46.88 90 GLN A N 1
ATOM 725 C CA . GLN A 1 90 ? 34.992 -21.278 -23.639 1.00 46.88 90 GLN A CA 1
ATOM 726 C C . GLN A 1 90 ? 34.345 -22.520 -22.989 1.00 46.88 90 GLN A C 1
ATOM 728 O O . GLN A 1 90 ? 35.057 -23.497 -22.781 1.00 46.88 90 GLN A O 1
ATOM 733 N N . ALA A 1 91 ? 33.030 -22.548 -22.707 1.00 45.09 91 ALA A N 1
ATOM 734 C CA . ALA A 1 91 ? 32.466 -23.565 -21.797 1.00 45.09 91 ALA A CA 1
ATOM 735 C C . ALA A 1 91 ? 31.351 -24.509 -22.317 1.00 45.09 91 ALA A C 1
ATOM 737 O O . ALA A 1 91 ? 31.006 -25.435 -21.589 1.00 45.09 91 ALA A O 1
ATOM 738 N N . ALA A 1 92 ? 30.767 -24.360 -23.517 1.00 45.69 92 ALA A N 1
ATOM 739 C CA . ALA A 1 92 ? 29.608 -25.199 -23.890 1.00 45.69 92 ALA A CA 1
ATOM 740 C C . ALA A 1 92 ? 29.512 -25.550 -25.391 1.00 45.69 92 ALA A C 1
ATOM 742 O O . ALA A 1 92 ? 29.094 -24.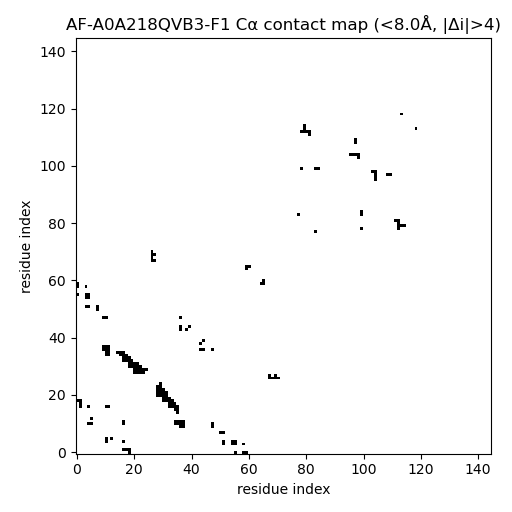720 -26.201 1.00 45.69 92 ALA A O 1
ATOM 743 N N . PRO A 1 93 ? 29.831 -26.794 -25.797 1.00 46.25 93 PRO A N 1
ATOM 744 C CA . PRO A 1 93 ? 29.696 -27.241 -27.173 1.00 46.25 93 PRO A CA 1
ATOM 745 C C . PRO A 1 93 ? 28.361 -27.971 -27.368 1.00 46.25 93 PRO A C 1
ATOM 747 O O . PRO A 1 93 ? 28.280 -29.169 -27.095 1.00 46.25 93 PRO A O 1
ATOM 750 N N . ARG A 1 94 ? 27.337 -27.251 -27.861 1.00 50.09 94 ARG A N 1
ATOM 751 C CA . ARG A 1 94 ? 26.342 -27.678 -28.884 1.00 50.09 94 ARG A CA 1
ATOM 752 C C . ARG A 1 94 ? 25.041 -26.847 -28.805 1.00 50.09 94 ARG A C 1
ATOM 754 O O . ARG A 1 94 ? 24.352 -26.867 -27.798 1.00 50.09 94 ARG A O 1
ATOM 761 N N . LEU A 1 95 ? 24.698 -26.224 -29.943 1.00 50.34 95 LEU A N 1
ATOM 762 C CA . LEU A 1 95 ? 23.407 -25.617 -30.348 1.00 50.34 95 LEU A CA 1
ATOM 763 C C . LEU A 1 95 ? 23.043 -24.191 -29.852 1.00 50.34 95 LEU A C 1
ATOM 765 O O . LEU A 1 95 ? 22.227 -24.013 -28.958 1.00 50.34 95 LEU A O 1
ATOM 769 N N . ARG A 1 96 ? 23.542 -23.168 -30.571 1.00 49.91 96 ARG A N 1
ATOM 770 C CA . ARG A 1 96 ? 23.004 -21.782 -30.663 1.00 49.91 96 ARG A CA 1
ATOM 771 C C . ARG A 1 96 ? 23.354 -21.163 -32.021 1.00 49.91 96 ARG A C 1
ATOM 773 O O . ARG A 1 96 ? 23.969 -20.109 -32.102 1.00 49.91 96 ARG A O 1
ATOM 780 N N . SER A 1 97 ? 23.135 -21.877 -33.122 1.00 51.94 97 SER A N 1
ATOM 781 C CA . SER A 1 97 ? 23.983 -21.602 -34.286 1.00 51.94 97 SER A CA 1
ATOM 782 C C . SER A 1 97 ? 23.780 -20.225 -34.908 1.00 51.94 97 SER A C 1
ATOM 784 O O . SER A 1 97 ? 24.764 -19.752 -35.463 1.00 51.94 97 SER A O 1
ATOM 786 N N . ARG A 1 98 ? 22.610 -19.563 -34.809 1.00 52.66 98 ARG A N 1
ATOM 787 C CA . ARG A 1 98 ? 22.429 -18.191 -35.338 1.00 52.66 98 ARG A CA 1
ATOM 788 C C . ARG A 1 98 ? 21.229 -17.401 -34.772 1.00 52.66 98 ARG A C 1
ATOM 790 O O . ARG A 1 98 ? 20.561 -16.682 -35.511 1.00 52.66 98 ARG A O 1
ATOM 797 N N . GLN A 1 99 ? 20.912 -17.548 -33.490 1.00 50.88 99 GLN A N 1
ATOM 798 C CA . GLN A 1 99 ? 19.803 -16.814 -32.879 1.00 50.88 99 GLN A CA 1
ATOM 799 C C . GLN A 1 99 ? 20.288 -15.930 -31.734 1.00 50.88 99 GLN A C 1
ATOM 801 O O . GLN A 1 99 ? 21.023 -16.411 -30.873 1.00 50.88 99 GLN A O 1
ATOM 806 N N . ARG A 1 100 ? 19.869 -14.653 -31.765 1.00 55.19 100 ARG A N 1
ATOM 807 C CA . ARG A 1 100 ? 20.257 -13.636 -30.782 1.00 55.19 100 ARG A CA 1
ATOM 808 C C . ARG A 1 100 ? 19.421 -13.710 -29.505 1.00 55.19 100 ARG A C 1
ATOM 810 O O . ARG A 1 100 ? 20.068 -13.689 -28.482 1.00 55.19 100 ARG A O 1
ATOM 817 N N . GLU A 1 101 ? 18.096 -13.972 -29.538 1.00 52.38 101 GLU A N 1
ATOM 818 C CA . GLU A 1 101 ? 17.299 -14.458 -28.376 1.00 52.38 101 GLU A CA 1
ATOM 819 C C . GLU A 1 101 ? 16.036 -15.279 -28.771 1.00 52.38 101 GLU A C 1
ATOM 821 O O . GLU A 1 101 ? 15.419 -15.063 -29.819 1.00 52.38 101 GLU A O 1
ATOM 826 N N . GLY A 1 102 ? 15.658 -16.251 -27.927 1.00 50.53 102 GLY A N 1
ATOM 827 C CA . GLY A 1 102 ? 14.274 -16.727 -27.725 1.00 50.53 102 GLY A CA 1
ATOM 828 C C . GLY A 1 102 ? 13.674 -17.863 -28.574 1.00 50.53 102 GLY A C 1
ATOM 829 O O . GLY A 1 102 ? 12.852 -18.603 -28.040 1.00 50.53 102 GLY A O 1
ATOM 830 N N . TRP A 1 103 ? 14.038 -18.062 -29.846 1.00 44.62 103 TRP A N 1
ATOM 831 C CA . TRP A 1 103 ? 13.423 -19.115 -30.687 1.00 44.62 103 TRP A CA 1
ATOM 832 C C . TRP A 1 103 ? 14.385 -20.274 -30.986 1.00 44.62 103 TRP A C 1
ATOM 834 O O . TRP A 1 103 ? 15.605 -20.099 -30.972 1.00 44.62 103 TRP A O 1
ATOM 844 N N . PRO A 1 104 ? 13.873 -21.492 -31.238 1.00 49.81 104 PRO A N 1
ATOM 845 C CA . PRO A 1 104 ? 14.715 -22.590 -31.686 1.00 49.81 104 PRO A CA 1
ATOM 846 C C . PRO A 1 104 ? 15.243 -22.313 -33.100 1.00 49.81 104 PRO A C 1
ATOM 848 O O . PRO A 1 104 ? 14.477 -22.101 -34.042 1.00 49.81 104 PRO A O 1
ATOM 851 N N . SER A 1 105 ? 16.566 -22.370 -33.266 1.00 55.19 105 SER A N 1
ATOM 852 C CA . SER A 1 105 ? 17.215 -22.230 -34.569 1.00 55.19 105 SER A CA 1
ATOM 853 C C . SER A 1 105 ? 16.760 -23.347 -35.513 1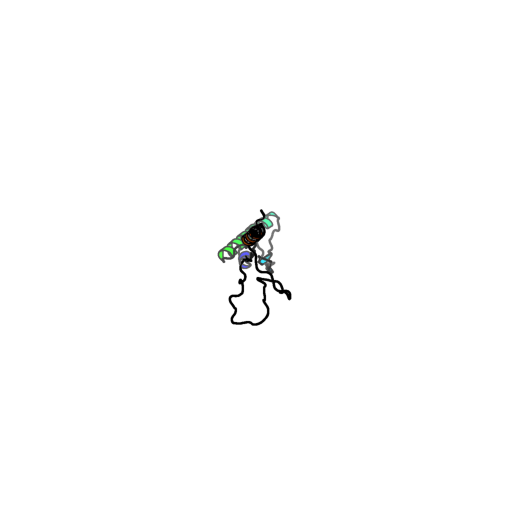.00 55.19 105 SER A C 1
ATOM 855 O O . SER A 1 105 ? 17.005 -24.527 -35.247 1.00 55.19 105 SER A O 1
ATOM 857 N N . GLY A 1 106 ? 16.128 -22.988 -36.633 1.00 57.28 106 GLY A N 1
ATOM 858 C CA . GLY A 1 106 ? 15.830 -23.935 -37.709 1.00 57.28 106 GLY A CA 1
ATOM 859 C C . GLY A 1 106 ? 17.101 -24.593 -38.271 1.00 57.28 106 GLY A C 1
ATOM 860 O O . GLY A 1 106 ? 18.212 -24.100 -38.088 1.00 57.28 106 GLY A O 1
ATOM 861 N N . LYS A 1 107 ? 16.956 -25.701 -39.012 1.00 55.34 107 LYS A N 1
ATOM 862 C CA . LYS A 1 107 ? 18.073 -26.510 -39.563 1.00 55.34 107 LYS A CA 1
ATOM 863 C C . LYS A 1 107 ? 18.913 -25.808 -40.657 1.00 55.34 107 LYS A C 1
ATOM 865 O O . LYS A 1 107 ? 19.739 -26.450 -41.300 1.00 55.34 107 LYS A O 1
ATOM 870 N N . GLY A 1 108 ? 18.685 -24.517 -40.905 1.00 58.88 108 GLY A N 1
ATOM 871 C CA . GLY A 1 108 ? 19.253 -23.753 -42.016 1.00 58.88 108 GLY A CA 1
ATOM 872 C C . GLY A 1 108 ? 20.282 -22.700 -41.597 1.00 58.88 108 GLY A C 1
ATOM 873 O O . GLY A 1 108 ? 20.379 -22.282 -40.445 1.00 58.88 108 GLY A O 1
ATOM 874 N N . LYS A 1 109 ? 21.052 -22.226 -42.579 1.00 58.69 109 LYS A N 1
ATOM 875 C CA . LYS A 1 109 ? 21.975 -21.097 -42.436 1.00 58.69 109 LYS A CA 1
ATOM 876 C C . LYS A 1 109 ? 21.178 -19.768 -42.333 1.00 58.69 109 LYS A C 1
ATOM 878 O O . LYS A 1 109 ? 20.811 -19.216 -43.357 1.00 58.69 109 LYS A O 1
ATOM 883 N N . VAL A 1 110 ? 20.957 -19.219 -41.131 1.00 59.78 110 VAL A N 1
ATOM 884 C CA . VAL A 1 110 ? 20.359 -17.872 -40.874 1.00 59.78 110 VAL A CA 1
ATOM 885 C C . VAL A 1 110 ? 21.104 -16.728 -41.594 1.00 59.78 110 VAL A C 1
ATOM 887 O O . VAL A 1 110 ? 22.311 -16.582 -41.406 1.00 59.78 110 VAL A O 1
ATOM 890 N N . PRO A 1 111 ? 20.432 -15.921 -42.424 1.00 59.19 111 PRO A N 1
ATOM 891 C CA . PRO A 1 111 ? 21.054 -14.840 -43.194 1.00 59.19 111 PRO A CA 1
ATOM 892 C C . PRO A 1 111 ? 21.821 -13.817 -42.336 1.00 59.19 111 PRO A C 1
ATOM 894 O O . PRO A 1 111 ? 21.481 -13.603 -41.177 1.00 59.19 111 PRO A O 1
ATOM 897 N N . LYS A 1 112 ? 22.844 -13.173 -42.916 1.00 58.03 112 LYS A N 1
ATOM 898 C CA . LYS A 1 112 ? 23.582 -12.071 -42.270 1.00 58.03 112 LYS A CA 1
ATOM 899 C C . LYS A 1 112 ? 22.680 -10.828 -42.132 1.00 58.03 112 LYS A C 1
ATOM 901 O O . LYS A 1 112 ? 21.896 -10.589 -43.058 1.00 58.03 112 LYS A O 1
ATOM 906 N N . PRO A 1 113 ? 22.791 -10.033 -41.048 1.00 53.91 113 PRO A N 1
ATOM 907 C CA . PRO A 1 113 ? 22.109 -8.747 -40.952 1.00 53.91 113 PRO A CA 1
ATOM 908 C C . PRO A 1 113 ? 22.566 -7.844 -42.104 1.00 53.91 113 PRO A C 1
ATOM 910 O O . PRO A 1 113 ? 23.748 -7.793 -42.444 1.00 53.91 113 PRO A O 1
ATOM 913 N N . ARG A 1 114 ? 21.618 -7.166 -42.753 1.00 58.50 114 ARG A N 1
ATOM 914 C CA . ARG A 1 114 ? 21.897 -6.174 -43.797 1.00 58.50 114 ARG A CA 1
ATOM 915 C C . ARG A 1 114 ? 21.447 -4.820 -43.285 1.00 58.50 114 ARG A C 1
ATOM 917 O O . ARG A 1 114 ? 20.283 -4.660 -42.930 1.00 58.50 114 ARG A O 1
ATOM 924 N N . ASN A 1 115 ? 22.354 -3.852 -43.263 1.00 68.31 115 ASN A N 1
ATOM 925 C CA . ASN A 1 115 ? 21.967 -2.464 -43.064 1.00 68.31 115 ASN A CA 1
ATOM 926 C C . ASN A 1 115 ? 21.335 -1.922 -44.374 1.00 68.31 115 ASN A C 1
ATOM 928 O O . ASN A 1 115 ? 21.531 -2.454 -45.476 1.00 68.31 115 ASN A O 1
ATOM 932 N N . ILE A 1 116 ? 20.521 -0.871 -44.257 1.00 69.44 116 ILE A N 1
ATOM 933 C CA . ILE A 1 116 ? 19.846 -0.262 -45.418 1.00 69.44 116 ILE A CA 1
ATOM 934 C C . ILE A 1 116 ? 20.878 0.335 -46.395 1.00 69.44 116 ILE A C 1
ATOM 936 O O . ILE A 1 116 ? 20.700 0.248 -47.609 1.00 69.44 116 ILE A O 1
ATOM 940 N N . GLY A 1 117 ? 21.988 0.878 -45.882 1.00 73.00 117 GLY A N 1
ATOM 941 C CA . GLY A 1 117 ? 23.050 1.491 -46.687 1.00 73.00 117 GLY A CA 1
ATOM 942 C C . GLY A 1 117 ? 23.752 0.521 -47.646 1.00 73.00 117 GLY A C 1
ATOM 943 O O . GLY A 1 117 ? 23.970 0.863 -48.808 1.00 73.00 117 GLY A O 1
ATOM 944 N N . ASP A 1 118 ? 24.039 -0.702 -47.206 1.00 71.31 118 ASP A N 1
ATOM 945 C CA . ASP A 1 118 ? 24.687 -1.743 -48.012 1.00 71.31 118 ASP A CA 1
ATOM 946 C C . ASP A 1 118 ? 23.752 -2.252 -49.108 1.00 71.31 118 ASP A C 1
ATOM 948 O O . ASP A 1 118 ? 24.189 -2.525 -50.226 1.00 71.31 118 ASP A O 1
ATOM 952 N N . SER A 1 119 ? 22.449 -2.304 -48.820 1.00 69.00 119 SER A N 1
ATOM 953 C CA . SER A 1 119 ? 21.422 -2.671 -49.802 1.00 69.00 119 SER A CA 1
ATOM 954 C C . SER A 1 119 ? 21.310 -1.617 -50.911 1.00 69.00 119 SER A C 1
ATOM 956 O O . SER A 1 119 ? 21.238 -1.958 -52.091 1.00 69.00 119 SER A O 1
ATOM 958 N N . LEU A 1 120 ? 21.367 -0.330 -50.549 1.00 73.56 120 LEU A N 1
ATOM 959 C CA . LEU A 1 120 ? 21.381 0.780 -51.508 1.00 73.56 120 LEU A CA 1
ATOM 960 C C . LEU A 1 120 ? 22.673 0.817 -52.338 1.00 73.56 120 LEU A C 1
ATOM 962 O O . LEU A 1 120 ? 22.617 1.081 -53.538 1.00 73.56 120 LEU A O 1
ATOM 966 N N . ARG A 1 121 ? 23.829 0.510 -51.733 1.00 72.00 121 ARG A N 1
ATOM 967 C CA . ARG A 1 121 ? 25.115 0.394 -52.445 1.00 72.00 121 ARG A CA 1
ATOM 968 C C . ARG A 1 121 ? 25.119 -0.736 -53.470 1.00 72.00 121 ARG A C 1
ATOM 970 O O . ARG A 1 121 ? 25.589 -0.521 -54.582 1.00 72.00 121 ARG A O 1
ATOM 977 N N . LEU A 1 122 ? 24.581 -1.902 -53.119 1.00 73.31 122 LEU A N 1
ATOM 978 C CA . LEU A 1 122 ? 24.435 -3.037 -54.037 1.00 73.31 122 LEU A CA 1
ATOM 979 C C . LEU A 1 122 ? 23.552 -2.682 -55.238 1.00 73.31 122 LEU A C 1
ATOM 981 O O . LEU A 1 122 ? 23.951 -2.914 -56.376 1.00 73.31 122 LEU A O 1
ATOM 985 N N . LEU A 1 123 ? 22.407 -2.038 -54.997 1.00 73.50 123 LEU A N 1
ATOM 986 C CA . LEU A 1 123 ? 21.518 -1.576 -56.069 1.00 73.50 123 LEU A CA 1
ATOM 987 C C . LEU A 1 123 ? 22.171 -0.505 -56.953 1.00 73.50 123 LEU A C 1
ATOM 989 O O . LEU A 1 123 ? 21.921 -0.460 -58.155 1.00 73.50 123 LEU A O 1
ATOM 993 N N . ALA A 1 124 ? 23.002 0.364 -56.376 1.00 76.31 124 ALA A N 1
ATOM 994 C CA . ALA A 1 124 ? 23.766 1.344 -57.141 1.00 76.31 124 ALA A CA 1
ATOM 995 C C . ALA A 1 124 ? 24.849 0.677 -58.008 1.00 76.31 124 ALA A C 1
ATOM 997 O O . ALA A 1 124 ? 25.042 1.087 -59.148 1.00 76.31 124 ALA A O 1
ATOM 998 N N . GLN A 1 125 ? 25.513 -0.368 -57.503 1.00 73.06 125 GLN A N 1
ATOM 999 C CA . GLN A 1 125 ? 26.522 -1.136 -58.242 1.00 73.06 125 GLN A CA 1
ATOM 1000 C C . GLN A 1 125 ? 25.914 -1.986 -59.367 1.00 73.06 125 GLN A C 1
ATOM 1002 O O . GLN A 1 125 ? 26.504 -2.068 -60.439 1.00 73.06 125 GLN A O 1
ATOM 1007 N N . GLU A 1 126 ? 24.724 -2.561 -59.169 1.00 67.56 126 GLU A N 1
ATOM 1008 C CA . GLU A 1 126 ? 23.981 -3.265 -60.229 1.00 67.56 126 GLU A CA 1
ATOM 1009 C C . GLU A 1 126 ? 23.521 -2.338 -61.362 1.00 67.56 126 GLU A C 1
ATOM 1011 O O . GLU A 1 126 ? 23.297 -2.796 -62.481 1.00 67.56 126 GLU A O 1
ATOM 1016 N N . ARG A 1 127 ? 23.378 -1.036 -61.089 1.00 61.84 127 ARG A N 1
ATOM 1017 C CA . ARG A 1 127 ? 22.954 -0.030 -62.074 1.00 61.84 127 ARG A CA 1
ATOM 1018 C C . ARG A 1 127 ? 24.102 0.587 -62.875 1.00 61.84 127 ARG A C 1
ATOM 1020 O O . ARG A 1 127 ? 23.823 1.345 -63.802 1.00 61.84 127 ARG A O 1
ATOM 1027 N N . SER A 1 128 ? 25.360 0.277 -62.561 1.00 51.00 128 SER A N 1
ATOM 1028 C CA . SER A 1 128 ? 26.492 0.704 -63.388 1.00 51.00 128 SER A CA 1
ATOM 1029 C C . SER A 1 128 ? 26.540 -0.126 -64.681 1.00 51.00 128 SER A C 1
ATOM 1031 O O . SER A 1 128 ? 26.543 -1.357 -64.599 1.00 51.00 128 SER A O 1
ATOM 1033 N N . PRO A 1 129 ? 26.580 0.492 -65.879 1.00 50.22 129 PRO A N 1
ATOM 1034 C CA . PRO A 1 129 ? 26.703 -0.245 -67.132 1.00 50.22 129 PRO A CA 1
ATOM 1035 C C . PRO A 1 129 ? 27.998 -1.064 -67.148 1.00 50.22 129 PRO A C 1
ATOM 1037 O O . PRO A 1 129 ? 29.049 -0.582 -66.728 1.00 50.22 129 PRO A O 1
ATOM 1040 N N . ARG A 1 130 ? 27.934 -2.303 -67.647 1.00 47.91 130 ARG A N 1
ATOM 1041 C CA . ARG A 1 130 ? 29.135 -3.041 -68.054 1.00 47.91 130 ARG A CA 1
ATOM 1042 C C . ARG A 1 130 ? 29.785 -2.256 -69.194 1.00 47.91 130 ARG A C 1
ATOM 1044 O O . ARG A 1 130 ? 29.203 -2.193 -70.273 1.00 47.91 130 ARG A O 1
ATOM 1051 N N . ASP A 1 131 ? 30.951 -1.668 -68.943 1.00 46.19 131 ASP A N 1
ATOM 1052 C CA . ASP A 1 131 ? 31.816 -1.096 -69.978 1.00 46.19 131 ASP A CA 1
ATOM 1053 C C . ASP A 1 131 ? 32.278 -2.216 -70.925 1.00 46.19 131 ASP A C 1
ATOM 1055 O O . ASP A 1 131 ? 33.295 -2.874 -70.702 1.00 46.19 131 ASP A O 1
ATOM 1059 N N . ASP A 1 132 ? 31.496 -2.462 -71.975 1.00 43.88 132 ASP A N 1
ATOM 1060 C CA . ASP A 1 132 ? 31.875 -3.292 -73.116 1.00 43.88 132 ASP A CA 1
ATOM 1061 C C . ASP A 1 132 ? 32.572 -2.391 -74.143 1.00 43.88 132 ASP A C 1
ATOM 1063 O O . ASP A 1 132 ? 31.959 -1.825 -75.051 1.00 43.88 132 ASP A O 1
ATOM 1067 N N . ASN A 1 133 ? 33.866 -2.146 -73.921 1.00 39.44 133 ASN A N 1
ATOM 1068 C CA . ASN A 1 133 ? 34.658 -1.278 -74.783 1.00 39.44 133 ASN A CA 1
ATOM 1069 C C . ASN A 1 133 ? 35.113 -2.073 -76.020 1.00 39.44 133 ASN A C 1
ATOM 1071 O O . ASN A 1 133 ? 36.095 -2.820 -75.986 1.00 39.44 133 ASN A O 1
ATOM 1075 N N . GLY A 1 134 ? 34.350 -1.928 -77.106 1.00 38.78 134 GLY A N 1
ATOM 1076 C CA . GLY A 1 134 ? 34.550 -2.600 -78.385 1.00 38.78 134 GLY A CA 1
ATOM 1077 C C . GLY A 1 134 ? 35.916 -2.320 -79.015 1.00 38.78 134 GLY A C 1
ATOM 1078 O O . GLY A 1 134 ? 36.226 -1.204 -79.429 1.00 38.78 134 GLY A O 1
ATOM 1079 N N . LYS A 1 135 ? 36.717 -3.377 -79.153 1.00 40.06 135 LYS A N 1
ATOM 1080 C CA . LYS A 1 135 ? 37.890 -3.417 -80.025 1.00 40.06 135 LYS A CA 1
ATOM 1081 C C . LYS A 1 135 ? 37.402 -3.586 -81.468 1.00 40.06 135 LYS A C 1
ATOM 1083 O O . LYS A 1 135 ? 37.006 -4.676 -81.864 1.00 40.06 135 LYS A O 1
ATOM 1088 N N . VAL A 1 136 ? 37.380 -2.496 -82.230 1.00 39.66 136 VAL A N 1
ATOM 1089 C CA . VAL A 1 136 ? 37.066 -2.510 -83.666 1.00 39.66 136 VAL A CA 1
ATOM 1090 C C . VAL A 1 136 ? 38.364 -2.754 -84.440 1.00 39.66 136 VAL A C 1
ATOM 1092 O O . VAL A 1 136 ? 39.230 -1.884 -84.490 1.00 39.66 136 VAL A O 1
ATOM 1095 N N . ASP A 1 137 ? 38.514 -3.954 -85.004 1.00 38.59 137 ASP A N 1
ATOM 1096 C CA . ASP A 1 137 ? 39.575 -4.284 -85.959 1.00 38.59 137 ASP A CA 1
ATOM 1097 C C . ASP A 1 137 ? 39.231 -3.686 -87.339 1.00 38.59 137 ASP A C 1
ATOM 1099 O O . ASP A 1 137 ? 38.184 -3.979 -87.920 1.00 38.59 137 ASP A O 1
ATOM 1103 N N . SER A 1 138 ? 40.114 -2.843 -87.878 1.00 36.69 138 SER A N 1
ATOM 1104 C CA . SER A 1 138 ? 39.989 -2.255 -89.220 1.00 36.69 138 SER A CA 1
ATOM 1105 C C . SER A 1 138 ? 40.382 -3.268 -90.312 1.00 36.69 138 SER A C 1
ATOM 1107 O O . SER A 1 138 ? 41.462 -3.860 -90.215 1.00 36.69 138 SER A O 1
ATOM 1109 N N . PRO A 1 139 ? 39.600 -3.454 -91.396 1.00 38.03 139 PRO A N 1
ATOM 1110 C CA . PRO A 1 139 ? 39.978 -4.362 -92.474 1.00 38.03 139 PRO A CA 1
ATOM 1111 C C . PRO A 1 139 ? 40.961 -3.701 -93.458 1.00 38.03 139 PRO A C 1
ATOM 1113 O O . PRO A 1 139 ? 40.758 -2.576 -93.912 1.00 38.03 139 PRO A O 1
ATOM 1116 N N . LYS A 1 140 ? 42.027 -4.434 -93.815 1.00 39.09 140 LYS A N 1
ATOM 1117 C CA . LYS A 1 140 ? 42.949 -4.110 -94.918 1.00 39.09 140 LYS A CA 1
ATOM 1118 C C . LYS A 1 140 ? 42.207 -4.140 -96.260 1.00 39.09 140 LYS A C 1
ATOM 1120 O O . LYS A 1 140 ? 41.720 -5.200 -96.650 1.00 39.09 140 LYS A O 1
ATOM 1125 N N . ALA A 1 141 ? 42.217 -3.032 -96.997 1.00 37.22 141 ALA A N 1
ATOM 1126 C CA . ALA A 1 141 ? 41.943 -3.021 -98.433 1.00 37.22 141 ALA A CA 1
ATOM 1127 C C . ALA A 1 141 ? 43.274 -3.107 -99.197 1.00 37.22 141 ALA A C 1
ATOM 1129 O O . ALA A 1 141 ? 44.226 -2.398 -98.874 1.00 37.22 141 ALA A O 1
ATOM 1130 N N . LYS A 1 142 ? 43.338 -4.048 -100.143 1.00 36.97 142 LYS A N 1
ATOM 1131 C CA . LYS A 1 142 ? 44.450 -4.275 -101.069 1.00 36.97 142 LYS A CA 1
ATOM 1132 C C . LYS A 1 142 ? 44.383 -3.279 -102.228 1.00 36.97 142 LYS A C 1
ATOM 1134 O O . LYS A 1 142 ? 43.289 -2.912 -102.648 1.00 36.97 142 LYS A O 1
ATOM 1139 N N . ASP A 1 143 ? 45.561 -2.928 -102.727 1.00 39.25 143 ASP A N 1
ATOM 1140 C CA . ASP A 1 143 ? 45.803 -2.246 -103.996 1.00 39.25 143 ASP A CA 1
ATOM 1141 C C . ASP A 1 143 ? 45.171 -2.992 -105.178 1.00 39.25 143 ASP A C 1
ATOM 1143 O O . ASP A 1 143 ? 45.260 -4.219 -105.236 1.00 39.25 143 ASP A O 1
ATOM 1147 N N . GLU A 1 144 ? 44.627 -2.250 -106.147 1.00 34.44 144 GLU A N 1
ATOM 1148 C CA . GLU A 1 144 ? 44.619 -2.656 -107.555 1.00 34.44 144 GLU A CA 1
ATOM 1149 C C . GLU A 1 144 ? 44.458 -1.436 -108.490 1.00 34.44 144 GLU A C 1
ATOM 1151 O O . GLU A 1 144 ? 43.444 -0.740 -108.454 1.00 34.44 144 GLU A O 1
ATOM 1156 N N . ASN A 1 145 ? 45.491 -1.281 -109.333 1.00 34.56 145 ASN A N 1
ATOM 1157 C CA . ASN A 1 145 ? 45.669 -0.513 -110.579 1.00 34.56 145 ASN A CA 1
ATOM 1158 C C . ASN A 1 145 ? 45.881 1.012 -110.553 1.00 34.56 145 ASN A C 1
ATOM 1160 O O . ASN A 1 145 ? 44.896 1.778 -110.487 1.00 34.56 145 ASN A O 1
#

Nearest PDB structures (foldseek):
  4uc8-assembly2_A  TM=3.778E-01  e=6.254E-01  Human respiratory syncytial virus A2
  4uc7-assembly1_A  TM=3.743E-01  e=1.485E+00  Human respiratory syncytial virus A2
  4uc9-assembly3_C  TM=3.657E-01  e=1.938E+00  Human respiratory syncytial virus A2